Protein AF-A0A9K3JTT5-F1 (afdb_monomer_lite)

Organism: Helianthus annuus (NCBI:txid4232)

Sequence (92 aa):
MFTLHFHYEDVSRQDPLLKPNHANVMEVPGSCKIRVVPKAAPSDFIIKNGKLAMEIPCGQKLIQTQRASTGKSFRSNPFLGSNKEKKDMSVT

Foldseek 3Di:
DCVVVCCCVPPVLVCQCPPVVDPDSVVRDDDDDDDDDDPDDDDPVCCPVVQVVVCVVVVDHDDDDDPDDDDDDPPDDPPPDDPDDDPPDDDD

InterPro domains:
  IPR022803 Large ribosomal subunit protein uL5 domain superfamily [G3DSA:3.30.1440.10] (3-88)
  IPR022803 Large ribosomal subunit protein uL5 domain superfamily [SSF55282] (1-81)

Radius of gyration: 25.2 Å; chains: 1; bounding box: 74×51×46 Å

Secondary structure (DSSP, 8-state):
--HHHHHIIIIITHHHHHTTT-SSGGGS----------SS---HHHHHHHHHHHHHHHTS-----------S-----TTS------------

Structure (mmCIF, N/CA/C/O backbone):
data_AF-A0A9K3JTT5-F1
#
_entry.id   AF-A0A9K3JTT5-F1
#
loop_
_atom_site.group_PDB
_atom_site.id
_atom_site.type_symbol
_atom_site.label_atom_id
_atom_site.label_alt_id
_atom_site.label_comp_id
_atom_site.label_asym_id
_atom_site.label_entity_id
_atom_site.label_seq_id
_atom_site.pdbx_PDB_ins_code
_atom_site.Cartn_x
_atom_site.Cartn_y
_atom_site.Cartn_z
_atom_site.occupancy
_atom_site.B_iso_or_equiv
_atom_site.auth_seq_id
_atom_site.auth_comp_id
_atom_site.auth_asym_id
_atom_site.auth_atom_id
_atom_site.pdbx_PDB_model_num
ATOM 1 N N . MET A 1 1 ? 5.355 -14.986 1.070 1.00 72.12 1 MET A N 1
ATOM 2 C CA . MET A 1 1 ? 5.595 -14.802 -0.378 1.00 72.12 1 MET A CA 1
ATOM 3 C C . MET A 1 1 ? 4.931 -13.496 -0.801 1.00 72.12 1 MET A C 1
ATOM 5 O O . MET A 1 1 ? 3.746 -13.341 -0.541 1.00 72.12 1 MET A O 1
ATOM 9 N N . PHE A 1 2 ? 5.680 -12.536 -1.353 1.00 81.19 2 PHE A N 1
ATOM 10 C CA . PHE A 1 2 ? 5.177 -11.194 -1.694 1.00 81.19 2 PHE A CA 1
ATOM 11 C C . PHE A 1 2 ? 4.794 -11.115 -3.176 1.00 81.19 2 PHE A C 1
ATOM 13 O O . PHE A 1 2 ? 5.509 -10.537 -3.986 1.00 81.19 2 PHE A O 1
ATOM 20 N N . THR A 1 3 ? 3.667 -11.727 -3.538 1.00 92.00 3 THR A N 1
ATOM 21 C CA . THR A 1 3 ? 3.211 -11.861 -4.935 1.00 92.00 3 THR A CA 1
ATOM 22 C C . THR A 1 3 ? 3.149 -10.529 -5.687 1.00 92.00 3 THR A C 1
ATOM 24 O O . THR A 1 3 ? 3.640 -10.437 -6.807 1.00 92.00 3 THR A O 1
ATOM 27 N N . LEU A 1 4 ? 2.618 -9.480 -5.053 1.00 92.19 4 LEU A N 1
ATOM 28 C CA . LEU A 1 4 ? 2.517 -8.145 -5.653 1.00 92.19 4 LEU A CA 1
ATOM 29 C C . LEU A 1 4 ? 3.876 -7.471 -5.866 1.00 92.19 4 LEU A C 1
ATOM 31 O O . LEU A 1 4 ? 4.044 -6.749 -6.840 1.00 92.19 4 LEU A O 1
ATOM 35 N N . HIS A 1 5 ? 4.842 -7.714 -4.978 1.00 92.12 5 HIS A N 1
ATOM 36 C CA . HIS A 1 5 ? 6.184 -7.152 -5.114 1.00 92.12 5 HIS A CA 1
ATOM 37 C C . HIS A 1 5 ? 6.895 -7.743 -6.333 1.00 92.12 5 HIS A C 1
ATOM 39 O O . HIS A 1 5 ? 7.417 -6.999 -7.153 1.00 92.12 5 HIS A O 1
ATOM 45 N N . PHE A 1 6 ? 6.865 -9.071 -6.489 1.00 92.81 6 PHE A N 1
ATOM 46 C CA . PHE A 1 6 ? 7.466 -9.727 -7.655 1.00 92.81 6 PHE A CA 1
ATOM 47 C C . PHE A 1 6 ? 6.787 -9.306 -8.957 1.00 92.81 6 PHE A C 1
ATOM 49 O O . PHE A 1 6 ? 7.460 -8.943 -9.913 1.00 92.81 6 PHE A O 1
ATOM 56 N N . HIS A 1 7 ? 5.453 -9.244 -8.967 1.00 93.75 7 HIS A N 1
ATOM 57 C CA . HIS A 1 7 ? 4.725 -8.759 -10.136 1.00 93.75 7 HIS A CA 1
ATOM 58 C C . HIS A 1 7 ? 5.093 -7.310 -10.492 1.00 93.75 7 HIS A C 1
ATOM 60 O O . HIS A 1 7 ? 5.177 -6.959 -11.670 1.00 93.75 7 HIS A O 1
ATOM 66 N N . TYR A 1 8 ? 5.302 -6.455 -9.488 1.00 92.44 8 TYR A N 1
ATOM 67 C CA . TYR A 1 8 ? 5.727 -5.083 -9.725 1.00 92.44 8 TYR A CA 1
ATOM 68 C C . TYR A 1 8 ? 7.118 -5.030 -10.366 1.00 92.44 8 TYR A C 1
ATOM 70 O O . TYR A 1 8 ? 7.249 -4.422 -11.424 1.00 92.44 8 TYR A O 1
ATOM 78 N N . GLU A 1 9 ? 8.117 -5.692 -9.777 1.00 90.50 9 GLU A N 1
ATOM 79 C CA . GLU A 1 9 ? 9.500 -5.664 -10.272 1.00 90.50 9 GLU A CA 1
ATOM 80 C C . GLU A 1 9 ? 9.651 -6.287 -11.668 1.00 90.50 9 GLU A C 1
ATOM 82 O O . GLU A 1 9 ? 10.311 -5.700 -12.526 1.00 90.50 9 GLU A O 1
ATOM 87 N N . ASP A 1 10 ? 8.997 -7.424 -11.921 1.00 90.44 10 ASP A N 1
ATOM 88 C CA . ASP A 1 10 ? 9.207 -8.190 -13.153 1.00 90.44 10 ASP A CA 1
ATOM 89 C C . ASP A 1 10 ? 8.346 -7.690 -14.321 1.00 90.44 10 ASP A C 1
ATOM 91 O O . ASP A 1 10 ? 8.778 -7.736 -15.473 1.00 90.44 10 ASP A O 1
ATOM 95 N N . VAL A 1 11 ? 7.127 -7.213 -14.040 1.00 90.88 11 VAL A N 1
ATOM 96 C CA . VAL A 1 11 ? 6.127 -6.888 -15.071 1.00 90.88 11 VAL A CA 1
ATOM 97 C C . VAL A 1 11 ? 5.775 -5.406 -15.050 1.00 90.88 11 VAL A C 1
ATOM 99 O O . VAL A 1 11 ? 5.982 -4.696 -16.032 1.00 90.88 11 VAL A O 1
ATOM 102 N N . SER A 1 12 ? 5.232 -4.910 -13.935 1.00 89.88 12 SER A N 1
ATOM 103 C CA . SER A 1 12 ? 4.604 -3.581 -13.915 1.00 89.88 12 SER A CA 1
ATOM 104 C C . SER A 1 12 ? 5.593 -2.425 -13.993 1.00 89.88 12 SER A C 1
ATOM 106 O O . SER A 1 12 ? 5.196 -1.348 -14.418 1.00 89.88 12 SER A O 1
ATOM 108 N N . ARG A 1 13 ? 6.855 -2.612 -13.594 1.00 89.06 13 ARG A N 1
ATOM 109 C CA . ARG A 1 13 ? 7.875 -1.554 -13.573 1.00 89.06 13 ARG A CA 1
ATOM 110 C C . ARG A 1 13 ? 8.396 -1.179 -14.964 1.00 89.06 13 ARG A C 1
ATOM 112 O O . ARG A 1 13 ? 8.880 -0.063 -15.146 1.00 89.06 13 ARG A O 1
ATOM 119 N N . GLN A 1 14 ? 8.279 -2.073 -15.946 1.00 86.00 14 GLN A N 1
ATOM 120 C CA . GLN A 1 14 ? 8.810 -1.858 -17.299 1.00 86.00 14 GLN A CA 1
ATOM 121 C C . GLN A 1 14 ? 8.040 -0.765 -18.054 1.00 86.00 14 GLN A C 1
ATOM 123 O O . GLN A 1 14 ? 8.629 0.124 -18.668 1.00 86.00 14 GLN A O 1
ATOM 128 N N . ASP A 1 15 ? 6.714 -0.791 -17.951 1.00 86.06 15 ASP A N 1
ATOM 129 C CA . ASP A 1 15 ? 5.820 0.138 -18.644 1.00 86.06 15 ASP A CA 1
ATOM 130 C C . ASP A 1 15 ? 6.048 1.607 -18.235 1.00 86.06 15 ASP A C 1
ATOM 132 O O . ASP A 1 15 ? 6.240 2.459 -19.110 1.00 86.06 15 ASP A O 1
ATOM 136 N N . PRO A 1 16 ? 6.070 1.939 -16.929 1.00 83.56 16 PRO A N 1
ATOM 137 C CA . PRO A 1 16 ? 6.374 3.279 -16.460 1.00 83.56 16 PRO A CA 1
ATOM 138 C C . PRO A 1 16 ? 7.834 3.672 -16.647 1.00 83.56 16 PRO A C 1
ATOM 140 O O . PRO A 1 16 ? 8.112 4.850 -16.551 1.00 83.56 16 PRO A O 1
ATOM 143 N N . LEU A 1 17 ? 8.773 2.755 -16.888 1.00 81.12 17 LEU A N 1
ATOM 144 C CA . LEU A 1 17 ? 10.146 3.133 -17.236 1.00 81.12 17 LEU A CA 1
ATOM 145 C C . LEU A 1 17 ? 10.217 3.658 -18.679 1.00 81.12 17 LEU A C 1
ATOM 147 O O . LEU A 1 17 ? 10.873 4.663 -18.945 1.00 81.12 17 LEU A O 1
ATOM 151 N N . LEU A 1 18 ? 9.504 2.992 -19.595 1.00 81.31 18 LEU A N 1
ATOM 152 C CA . LEU A 1 18 ? 9.552 3.266 -21.031 1.00 81.31 18 LEU A CA 1
ATOM 153 C C . LEU A 1 18 ? 8.656 4.441 -21.460 1.00 81.31 18 LEU A C 1
ATOM 155 O O . LEU A 1 18 ? 9.065 5.266 -22.268 1.00 81.31 18 LEU A O 1
ATOM 159 N N . LYS A 1 19 ? 7.428 4.535 -20.934 1.00 75.00 19 LYS A N 1
ATOM 160 C CA . LYS A 1 19 ? 6.421 5.526 -21.377 1.00 75.00 19 LYS A CA 1
ATOM 161 C C . LYS A 1 19 ? 6.761 6.996 -21.045 1.00 75.00 19 LYS A C 1
ATOM 163 O O . LYS A 1 19 ? 6.413 7.856 -21.851 1.00 75.00 19 LYS A O 1
ATOM 168 N N . PRO A 1 20 ? 7.419 7.318 -19.914 1.00 74.38 20 PRO A N 1
ATOM 169 C CA . PRO A 1 20 ? 7.810 8.684 -19.552 1.00 74.38 20 PRO A CA 1
ATOM 170 C C . PRO A 1 20 ? 9.258 9.051 -19.918 1.00 74.38 20 PRO A C 1
ATOM 172 O O . PRO A 1 20 ? 9.654 10.182 -19.655 1.00 74.38 20 PRO A O 1
ATOM 175 N N . ASN A 1 21 ? 10.048 8.133 -20.495 1.00 73.38 21 ASN A N 1
ATOM 176 C CA . ASN A 1 21 ? 11.494 8.295 -20.726 1.00 73.38 21 ASN A CA 1
ATOM 177 C C . ASN A 1 21 ? 12.281 8.668 -19.456 1.00 73.38 21 ASN A C 1
ATOM 179 O O . ASN A 1 21 ? 13.088 9.599 -19.467 1.00 73.38 21 ASN A O 1
ATOM 183 N N . HIS A 1 22 ? 12.046 7.961 -18.349 1.00 80.12 22 HIS A N 1
ATOM 184 C CA . HIS A 1 22 ? 12.844 8.166 -17.140 1.00 80.12 22 HIS A CA 1
ATOM 185 C C . HIS A 1 22 ? 14.323 7.871 -17.410 1.00 80.12 22 HIS A C 1
ATOM 187 O O . HIS A 1 22 ? 14.663 6.841 -17.993 1.00 80.12 22 HIS A O 1
ATOM 193 N N . ALA A 1 23 ? 15.208 8.766 -16.965 1.00 83.06 23 ALA A N 1
ATOM 194 C CA . ALA A 1 23 ? 16.651 8.610 -17.156 1.00 83.06 23 ALA A CA 1
ATOM 195 C C . ALA A 1 23 ? 17.232 7.535 -16.226 1.00 83.06 23 ALA A C 1
ATOM 197 O O . ALA A 1 23 ? 18.287 6.961 -16.502 1.00 83.06 23 ALA A O 1
ATOM 198 N N . ASN A 1 24 ? 16.540 7.258 -15.117 1.00 81.25 24 ASN A N 1
ATOM 199 C CA . ASN A 1 24 ? 16.946 6.283 -14.122 1.00 81.25 24 ASN A CA 1
ATOM 200 C C . ASN A 1 24 ? 15.762 5.415 -13.673 1.00 81.25 24 ASN A C 1
ATOM 202 O O . ASN A 1 24 ? 14.663 5.888 -13.398 1.00 81.25 24 ASN A O 1
ATOM 206 N N . VAL A 1 25 ? 16.040 4.128 -13.494 1.00 82.50 25 VAL A N 1
ATOM 207 C CA . VAL A 1 25 ? 15.147 3.107 -12.936 1.00 82.50 25 VAL A CA 1
ATOM 208 C C . VAL A 1 25 ? 14.635 3.461 -11.527 1.00 82.50 25 VAL A C 1
ATOM 210 O O . VAL A 1 25 ? 13.560 3.007 -11.129 1.00 82.50 25 VAL A O 1
ATOM 213 N N . MET A 1 26 ? 15.359 4.297 -10.776 1.00 86.75 26 MET A N 1
ATOM 214 C CA . MET A 1 26 ? 14.940 4.804 -9.458 1.00 86.75 26 MET A CA 1
ATOM 215 C C . MET A 1 26 ? 13.849 5.884 -9.512 1.00 86.75 26 MET A C 1
ATOM 217 O O . MET A 1 26 ? 13.249 6.183 -8.483 1.00 86.75 26 MET A O 1
ATOM 221 N N . GLU A 1 27 ? 13.584 6.469 -10.681 1.00 87.69 27 GLU A N 1
ATOM 222 C CA . GLU A 1 27 ? 12.519 7.468 -10.867 1.00 87.69 27 GLU A CA 1
ATOM 223 C C . GLU A 1 27 ? 11.144 6.818 -11.046 1.00 87.69 27 GLU A C 1
ATOM 225 O O . GLU A 1 27 ? 10.118 7.488 -10.924 1.00 87.69 27 GLU A O 1
ATOM 230 N N . VAL A 1 28 ? 11.118 5.507 -11.307 1.00 89.25 28 VAL A N 1
ATOM 231 C CA . VAL A 1 28 ? 9.881 4.759 -11.506 1.00 89.25 28 VAL A CA 1
ATOM 232 C C . VAL A 1 28 ? 9.086 4.714 -10.194 1.00 89.25 28 VAL A C 1
ATOM 234 O O . VAL A 1 28 ? 9.594 4.215 -9.184 1.00 89.25 28 VAL A O 1
ATOM 237 N N . PRO A 1 29 ? 7.838 5.214 -10.177 1.00 88.06 29 PRO A N 1
ATOM 238 C CA . PRO A 1 29 ? 7.067 5.345 -8.949 1.00 88.06 29 PRO A CA 1
ATOM 239 C C . PRO A 1 29 ? 6.656 3.987 -8.372 1.00 88.06 29 PRO A C 1
ATOM 241 O O . PRO A 1 29 ? 5.958 3.212 -9.020 1.00 88.06 29 PRO A O 1
ATOM 244 N N . GLY A 1 30 ? 7.009 3.756 -7.106 1.00 90.44 30 GLY A N 1
ATOM 245 C CA . GLY A 1 30 ? 6.563 2.610 -6.311 1.00 90.44 30 GLY A CA 1
ATOM 246 C C . GLY A 1 30 ? 5.618 3.000 -5.169 1.00 90.44 30 GLY A C 1
ATOM 247 O O . GLY A 1 30 ? 5.546 4.156 -4.742 1.00 90.44 30 GLY A O 1
ATOM 248 N N . SER A 1 31 ? 4.895 2.023 -4.622 1.00 90.75 31 SER A N 1
ATOM 249 C CA . SER A 1 31 ? 4.055 2.236 -3.438 1.00 90.75 31 SER A CA 1
ATOM 250 C C . SER A 1 31 ? 4.903 2.313 -2.161 1.00 90.75 31 SER A C 1
ATOM 252 O O . SER A 1 31 ? 5.543 1.334 -1.790 1.00 90.75 31 SER A O 1
ATOM 254 N N . CYS A 1 32 ? 4.875 3.447 -1.452 1.00 89.62 32 CYS A N 1
ATOM 255 C CA . CYS A 1 32 ? 5.653 3.643 -0.217 1.00 89.62 32 CYS A CA 1
ATOM 256 C C . CYS A 1 32 ? 4.939 3.126 1.045 1.00 89.62 32 CYS A C 1
ATOM 258 O O . CYS A 1 32 ? 5.525 2.401 1.845 1.00 89.62 32 CYS A O 1
ATOM 260 N N . LYS A 1 33 ? 3.678 3.525 1.261 1.00 93.25 33 LYS A N 1
ATOM 261 C CA . LYS A 1 33 ? 2.892 3.129 2.440 1.00 93.25 33 LYS A CA 1
ATOM 262 C C . LYS A 1 33 ? 1.396 3.279 2.206 1.00 93.25 33 LYS A C 1
ATOM 264 O O . LYS A 1 33 ? 0.965 4.196 1.509 1.00 93.25 33 LYS A O 1
ATOM 269 N N . ILE A 1 34 ? 0.612 2.443 2.880 1.00 91.88 34 ILE A N 1
ATOM 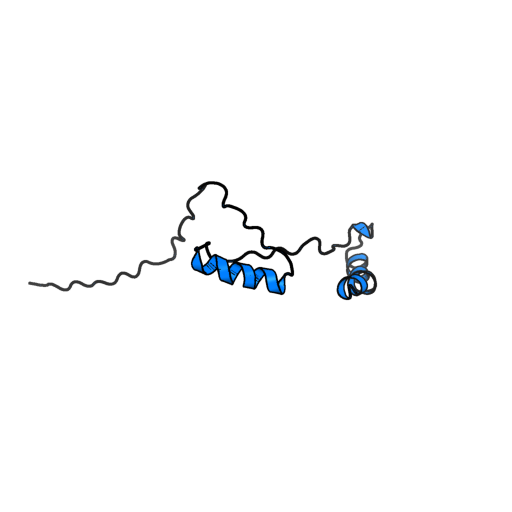270 C CA . ILE A 1 34 ? -0.849 2.543 2.937 1.00 91.88 34 ILE A CA 1
ATOM 271 C C . ILE A 1 34 ? -1.234 3.039 4.331 1.00 91.88 34 ILE A C 1
ATOM 273 O O . ILE A 1 34 ? -0.756 2.521 5.338 1.00 91.88 34 ILE A O 1
ATOM 277 N N . ARG A 1 35 ? -2.077 4.074 4.400 1.00 90.94 35 ARG A N 1
ATOM 278 C CA . ARG A 1 35 ? -2.591 4.625 5.663 1.00 90.94 35 ARG A CA 1
ATOM 279 C C . ARG A 1 35 ? -4.093 4.396 5.735 1.00 90.94 35 ARG A C 1
ATOM 281 O O . ARG A 1 35 ? -4.816 4.857 4.857 1.00 90.94 35 ARG A O 1
ATOM 288 N N . VAL A 1 36 ? -4.554 3.750 6.802 1.00 87.00 36 VAL A N 1
ATOM 289 C CA . VAL A 1 36 ? -5.981 3.540 7.080 1.00 87.00 36 VAL A CA 1
ATOM 290 C C . VAL A 1 36 ? -6.408 4.502 8.187 1.00 87.00 36 VAL A C 1
ATOM 292 O O . VAL A 1 36 ? -5.785 4.544 9.246 1.00 87.00 36 VAL A O 1
ATOM 295 N N . VAL A 1 37 ? -7.446 5.305 7.937 1.00 83.62 37 VAL 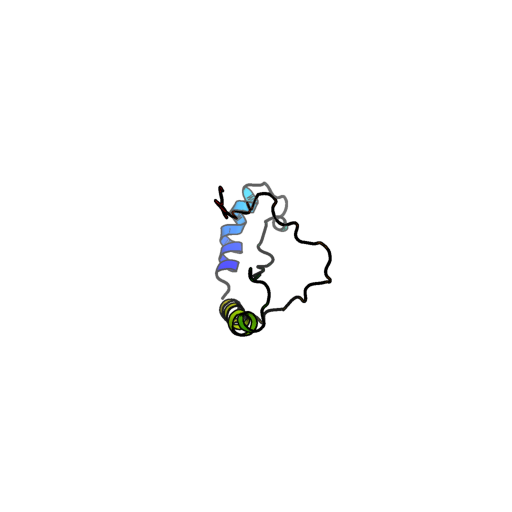A N 1
ATOM 296 C CA . VAL A 1 37 ? -7.939 6.324 8.879 1.00 83.62 37 VAL A CA 1
ATOM 297 C C . VAL A 1 37 ? -9.451 6.157 9.059 1.00 83.62 37 VAL A C 1
ATOM 299 O O . VAL A 1 37 ? -10.173 6.179 8.060 1.00 83.62 37 VAL A O 1
ATOM 302 N N . PRO A 1 38 ? -9.958 6.003 10.297 1.00 78.50 38 PRO A N 1
ATOM 303 C CA . PRO A 1 38 ? -11.391 5.893 10.534 1.00 78.50 38 PRO A CA 1
ATOM 304 C C . PRO A 1 38 ? -12.091 7.242 10.338 1.00 78.50 38 PRO A C 1
ATOM 306 O O . PRO A 1 38 ? -11.564 8.297 10.691 1.00 78.50 38 PRO A O 1
ATOM 309 N N . LYS A 1 39 ? -13.315 7.206 9.800 1.00 74.81 39 LYS A N 1
ATOM 310 C CA . LYS A 1 39 ? -14.148 8.403 9.590 1.00 74.81 39 LYS A CA 1
ATOM 311 C C . LYS A 1 39 ? -14.789 8.921 10.888 1.00 74.81 39 LYS A C 1
ATOM 313 O O . LYS A 1 39 ? -15.024 10.121 11.009 1.00 74.81 39 LYS A O 1
ATOM 318 N N . ALA A 1 40 ? -15.129 8.031 11.820 1.00 66.75 40 ALA A N 1
ATOM 319 C CA . ALA A 1 40 ? -15.911 8.370 13.008 1.00 66.75 40 ALA A CA 1
ATOM 320 C C . ALA A 1 40 ? -15.065 9.063 14.089 1.00 66.75 40 ALA A C 1
ATOM 322 O O . ALA A 1 40 ? -13.912 8.695 14.320 1.00 66.75 40 ALA A O 1
ATOM 323 N N . ALA A 1 41 ? -15.657 10.051 14.771 1.00 59.94 41 ALA A N 1
ATOM 324 C CA . ALA A 1 41 ? -15.060 10.644 15.963 1.00 59.94 41 ALA A CA 1
ATOM 325 C C . ALA A 1 41 ? -14.944 9.577 17.070 1.00 59.94 41 ALA A C 1
ATOM 327 O O . ALA A 1 41 ? -15.844 8.741 17.187 1.00 59.94 41 ALA A O 1
ATOM 328 N N . PRO A 1 42 ? -13.871 9.579 17.881 1.00 55.78 42 PRO A N 1
ATOM 329 C CA . PRO A 1 42 ? -13.689 8.554 18.896 1.00 55.78 42 PRO A CA 1
ATOM 330 C C . PRO A 1 42 ? -14.780 8.713 19.966 1.00 55.78 42 PRO A C 1
ATOM 332 O O . PRO A 1 42 ? -14.798 9.722 20.665 1.00 55.78 42 PRO A O 1
ATOM 335 N N . SER A 1 43 ? -15.687 7.741 20.090 1.00 59.53 43 SER A N 1
ATOM 336 C CA . SER A 1 43 ? -16.525 7.564 21.283 1.00 59.53 43 SER A CA 1
ATOM 337 C C . SER A 1 43 ? -16.117 6.272 21.983 1.00 59.53 43 SER A C 1
ATOM 339 O O . SER A 1 43 ? -15.822 5.279 21.319 1.00 59.53 43 SER A O 1
ATOM 341 N N . ASP A 1 44 ? -16.100 6.258 23.313 1.00 56.38 44 ASP A N 1
ATOM 342 C CA . ASP A 1 44 ? -15.509 5.162 24.100 1.00 56.38 44 ASP A CA 1
ATOM 343 C C . ASP A 1 44 ? -16.101 3.773 23.796 1.00 56.38 44 ASP A C 1
ATOM 345 O O . ASP A 1 44 ? -15.407 2.758 23.900 1.00 56.38 44 ASP A O 1
ATOM 349 N N . PHE A 1 45 ? -17.355 3.724 23.336 1.00 50.88 45 PHE A N 1
ATOM 350 C CA . PHE A 1 45 ? -18.036 2.501 22.900 1.00 50.88 45 PHE A CA 1
ATOM 351 C C . PHE A 1 45 ? -17.719 2.089 21.451 1.00 50.88 45 PHE A C 1
ATOM 353 O O . PHE A 1 45 ? -17.540 0.901 21.187 1.00 50.88 45 PHE A O 1
ATOM 360 N N . ILE A 1 46 ? -17.590 3.043 20.516 1.00 58.91 46 ILE A N 1
ATOM 361 C CA . ILE A 1 46 ? -17.181 2.769 19.122 1.00 58.91 46 ILE A CA 1
ATOM 362 C C . ILE A 1 46 ? -15.700 2.360 19.073 1.00 58.91 46 ILE A C 1
ATOM 364 O O . ILE A 1 46 ? -15.303 1.544 18.244 1.00 58.91 46 ILE A O 1
ATOM 368 N N . ILE A 1 47 ? -14.882 2.878 19.993 1.00 62.69 47 ILE A N 1
ATOM 369 C CA . ILE A 1 47 ? -13.432 2.664 20.021 1.00 62.69 47 ILE A CA 1
ATOM 370 C C . ILE A 1 47 ? -13.061 1.209 20.325 1.00 62.69 47 ILE A C 1
ATOM 372 O O . ILE A 1 47 ? -12.140 0.707 19.691 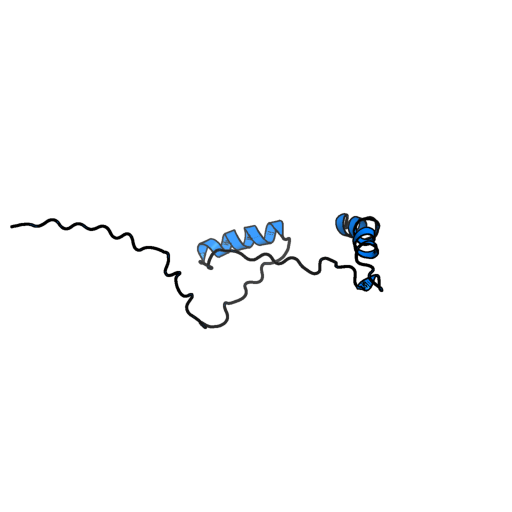1.00 62.69 47 ILE A O 1
ATOM 376 N N . LYS A 1 48 ? -13.737 0.502 21.245 1.00 71.56 48 LYS A N 1
ATOM 377 C CA . LYS A 1 48 ? -13.293 -0.853 21.643 1.00 71.56 48 LYS A CA 1
ATOM 378 C C . LYS A 1 48 ? -13.420 -1.871 20.505 1.00 71.56 48 LYS A C 1
ATOM 380 O O . LYS A 1 48 ? -12.423 -2.472 20.111 1.00 71.56 48 LYS A O 1
ATOM 385 N N . ASN A 1 49 ? -14.616 -2.010 19.932 1.00 81.94 49 ASN A N 1
ATOM 386 C CA . ASN A 1 49 ? -14.840 -2.941 18.821 1.00 81.94 49 ASN A CA 1
ATOM 387 C C . ASN A 1 49 ? -14.330 -2.376 17.492 1.00 81.94 49 ASN A C 1
ATOM 389 O O . ASN A 1 49 ? -13.801 -3.126 16.678 1.00 81.94 49 ASN A O 1
ATOM 393 N N . GLY A 1 50 ? -14.425 -1.058 17.284 1.00 80.94 50 GLY A N 1
ATOM 394 C CA . GLY A 1 50 ? -13.906 -0.402 16.084 1.00 80.94 50 GLY A CA 1
ATOM 395 C C . GLY A 1 50 ? -12.388 -0.513 15.965 1.00 80.94 50 GLY A C 1
ATOM 396 O O . GLY A 1 50 ? -11.881 -0.732 14.871 1.00 80.94 50 GLY A O 1
ATOM 397 N N . LYS A 1 51 ? -11.655 -0.454 17.085 1.00 84.31 51 LYS A N 1
ATOM 398 C CA . LYS A 1 51 ? -10.211 -0.699 17.100 1.00 84.31 51 LYS A CA 1
ATOM 399 C C . LYS A 1 51 ? -9.890 -2.115 16.632 1.00 84.31 51 LYS A C 1
ATOM 401 O O . LYS A 1 51 ? -9.148 -2.264 15.669 1.00 84.31 51 LYS A O 1
ATOM 406 N N . LEU A 1 52 ? -10.488 -3.137 17.248 1.00 87.38 52 LEU A N 1
ATOM 407 C CA . LEU A 1 52 ? -10.257 -4.532 16.853 1.00 87.38 52 LEU A CA 1
ATOM 408 C C . LEU A 1 52 ? -10.654 -4.787 15.392 1.00 87.38 52 LEU A C 1
ATOM 410 O O . LEU A 1 52 ? -9.897 -5.410 14.656 1.00 87.38 52 LEU A O 1
ATOM 414 N N . ALA A 1 53 ? -11.785 -4.237 14.942 1.00 87.56 53 ALA A N 1
ATOM 415 C CA . ALA A 1 53 ? -12.238 -4.352 13.556 1.00 87.56 53 ALA A CA 1
ATOM 416 C C . ALA A 1 53 ? -11.263 -3.729 12.540 1.00 87.56 53 ALA A C 1
ATOM 418 O O . ALA A 1 53 ? -11.244 -4.148 11.387 1.00 87.56 53 ALA A O 1
ATOM 419 N N . MET A 1 54 ? -10.448 -2.752 12.949 1.00 87.56 54 MET A N 1
ATOM 420 C CA . MET A 1 54 ? -9.384 -2.182 12.117 1.00 87.56 54 MET A CA 1
ATOM 421 C C . MET A 1 54 ? -8.065 -2.952 12.224 1.00 87.56 54 MET A C 1
ATOM 423 O O . MET A 1 54 ? -7.353 -3.077 11.230 1.00 87.56 54 MET A O 1
ATOM 427 N N . GLU A 1 55 ? -7.730 -3.470 13.406 1.00 90.25 55 GLU A N 1
ATOM 428 C CA . GLU A 1 55 ? -6.485 -4.209 13.645 1.00 90.25 55 GLU A CA 1
ATOM 429 C C . GLU A 1 55 ? -6.489 -5.585 12.969 1.00 90.25 55 GLU A C 1
ATOM 431 O O . GLU A 1 55 ? -5.483 -5.962 12.373 1.00 90.25 55 GLU A O 1
ATOM 436 N N . ILE A 1 56 ? -7.619 -6.306 13.002 1.00 92.94 56 ILE A N 1
ATOM 437 C CA . ILE A 1 56 ? -7.769 -7.645 12.404 1.00 92.94 56 ILE A CA 1
ATOM 438 C C . ILE A 1 56 ? -7.395 -7.666 10.908 1.00 92.94 56 ILE A C 1
ATOM 440 O O . ILE A 1 56 ? -6.526 -8.458 10.545 1.00 92.94 56 ILE A O 1
ATOM 444 N N . PRO A 1 57 ? -7.967 -6.818 10.026 1.00 92.75 57 PRO A N 1
ATOM 445 C CA . PRO A 1 57 ? -7.619 -6.837 8.604 1.00 92.75 57 PRO A CA 1
ATOM 446 C C . PRO A 1 57 ? -6.223 -6.269 8.317 1.00 92.75 57 PRO A C 1
ATOM 448 O O . PRO A 1 57 ? -5.593 -6.676 7.344 1.00 92.75 57 PRO A O 1
ATOM 451 N N . CYS A 1 58 ? -5.723 -5.338 9.139 1.00 91.12 58 CYS A N 1
ATOM 452 C CA . CYS A 1 58 ? -4.390 -4.758 8.948 1.00 91.12 58 CYS A CA 1
ATOM 453 C C . CYS A 1 58 ? -3.264 -5.650 9.497 1.00 91.12 58 CYS A C 1
ATOM 455 O O . CYS A 1 58 ? -2.102 -5.435 9.156 1.00 91.12 58 CYS A O 1
ATOM 457 N N . GLY A 1 59 ? -3.578 -6.593 10.392 1.00 93.12 59 GLY A N 1
ATOM 458 C CA . GLY A 1 59 ? -2.594 -7.397 11.123 1.00 93.12 59 GLY A CA 1
ATOM 459 C C . GLY A 1 59 ? -1.653 -6.570 12.010 1.00 93.12 59 GLY A C 1
ATOM 460 O O . GLY A 1 59 ? -0.572 -7.032 12.368 1.00 93.12 59 GLY A O 1
ATOM 461 N N . GLN A 1 60 ? -2.020 -5.327 12.331 1.00 90.75 60 GLN A N 1
ATOM 462 C CA . GLN A 1 60 ? -1.178 -4.346 13.020 1.00 90.75 60 GLN A CA 1
ATOM 463 C C . GLN A 1 60 ? -1.990 -3.619 14.087 1.00 90.75 60 GLN A C 1
ATOM 465 O O . GLN A 1 60 ? -3.179 -3.371 13.899 1.00 90.75 60 GLN A O 1
ATOM 470 N N . LYS A 1 61 ? -1.337 -3.235 15.191 1.00 89.19 61 LYS A N 1
ATOM 471 C CA . LYS A 1 61 ? -1.975 -2.441 16.249 1.00 89.19 61 LYS A CA 1
ATOM 472 C C . LYS A 1 61 ? -2.312 -1.040 15.739 1.00 89.19 61 LYS A C 1
ATOM 474 O O . LYS A 1 61 ? -1.472 -0.368 15.142 1.00 89.19 61 LYS A O 1
ATOM 479 N N . LEU A 1 62 ? -3.520 -0.575 16.034 1.00 85.00 62 LEU A N 1
ATOM 480 C CA . LEU A 1 62 ? -3.986 0.751 15.673 1.00 85.00 62 LEU A CA 1
ATOM 481 C C . LEU A 1 62 ? -3.325 1.783 16.582 1.00 85.00 62 LEU A C 1
ATOM 483 O O . LEU A 1 62 ? -3.487 1.768 17.806 1.00 85.00 62 LEU A O 1
ATOM 487 N N . ILE A 1 63 ? -2.600 2.712 15.966 1.00 82.44 63 ILE A N 1
ATOM 488 C CA . ILE A 1 63 ? -2.003 3.848 16.661 1.00 82.44 63 ILE A CA 1
ATOM 489 C C . ILE A 1 63 ? -3.074 4.927 16.790 1.00 82.44 63 ILE A C 1
ATOM 491 O O . ILE A 1 63 ? -3.463 5.566 15.812 1.00 82.44 63 ILE A O 1
ATOM 495 N N . GLN A 1 64 ? -3.559 5.135 18.011 1.00 72.12 64 GLN A N 1
ATOM 496 C CA . GLN A 1 64 ? -4.469 6.230 18.308 1.00 72.12 64 GLN A CA 1
ATOM 497 C C . GLN A 1 64 ? -3.661 7.527 18.383 1.00 72.12 64 GLN A C 1
ATOM 499 O O . GLN A 1 64 ? -3.045 7.837 19.401 1.00 72.12 64 GLN A O 1
ATOM 504 N N . THR A 1 65 ? -3.644 8.297 17.298 1.00 66.38 65 THR A N 1
ATOM 505 C CA . THR A 1 65 ? -3.133 9.668 17.348 1.00 66.38 65 THR A CA 1
ATOM 506 C C . THR A 1 65 ? -4.073 10.485 18.231 1.00 66.38 65 THR A C 1
ATOM 508 O O . THR A 1 65 ? -5.219 10.734 17.852 1.00 66.38 65 THR A O 1
ATOM 511 N N 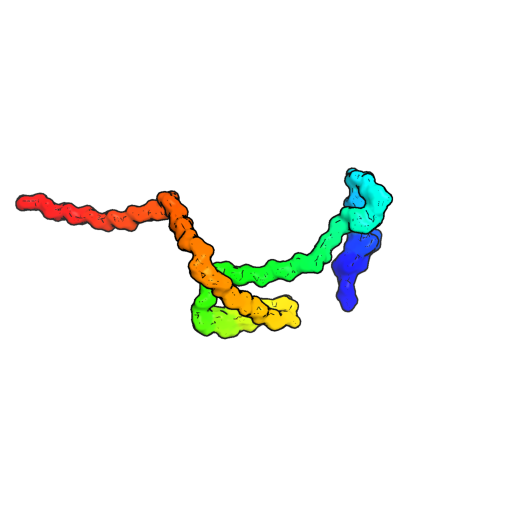. GLN A 1 66 ? -3.613 10.887 19.421 1.00 58.81 66 GLN A N 1
ATOM 512 C CA . GLN A 1 66 ? -4.326 11.894 20.200 1.00 58.81 66 GLN A CA 1
ATOM 513 C C . GLN A 1 66 ? -4.458 13.151 19.343 1.00 58.81 66 GLN A C 1
ATOM 515 O O . GLN A 1 66 ? -3.496 13.601 18.718 1.00 58.81 66 GLN A O 1
ATOM 520 N N . ARG A 1 67 ? -5.677 13.687 19.277 1.00 57.03 67 ARG A N 1
ATOM 521 C CA . ARG A 1 67 ? -5.964 14.932 18.574 1.00 57.03 67 ARG A CA 1
ATOM 522 C C . ARG A 1 67 ? -5.081 16.013 19.202 1.00 57.03 67 ARG A C 1
ATOM 524 O O . ARG A 1 67 ? -5.307 16.383 20.350 1.00 57.03 67 ARG A O 1
ATOM 531 N N . ALA A 1 68 ? -4.064 16.477 18.476 1.00 53.66 68 ALA A N 1
ATOM 532 C CA . ALA A 1 68 ? -3.336 17.676 18.869 1.00 53.66 68 ALA A CA 1
ATOM 533 C C . ALA A 1 68 ? -4.352 18.816 19.040 1.00 53.66 68 ALA A C 1
ATOM 535 O O . ALA A 1 68 ? -5.361 18.847 18.330 1.00 53.66 68 ALA A O 1
ATOM 536 N N . SER A 1 69 ? -4.100 19.647 20.050 1.00 56.62 69 SER A N 1
ATOM 537 C CA . SER A 1 69 ? -4.971 20.667 20.640 1.00 56.62 69 SER A CA 1
ATOM 538 C C . SER A 1 69 ? -6.013 21.301 19.711 1.00 56.62 69 SER A C 1
ATOM 540 O O . SER A 1 69 ? -5.782 21.546 18.530 1.00 56.62 69 SER A O 1
ATOM 542 N N . THR A 1 70 ? -7.172 21.614 20.301 1.00 55.50 70 THR A N 1
ATOM 543 C CA . THR A 1 70 ? -8.259 22.441 19.758 1.00 55.50 70 THR A CA 1
ATOM 544 C C . THR A 1 70 ? -7.722 23.675 19.028 1.00 55.50 70 THR A C 1
ATOM 546 O O . THR A 1 70 ? -7.540 24.741 19.604 1.00 55.50 70 THR A O 1
ATOM 549 N N . GLY A 1 71 ? -7.464 23.523 17.736 1.00 54.78 71 GLY A N 1
ATOM 550 C CA . GLY A 1 71 ? -6.929 24.558 16.873 1.00 54.78 71 GLY A CA 1
ATOM 551 C C . GLY A 1 7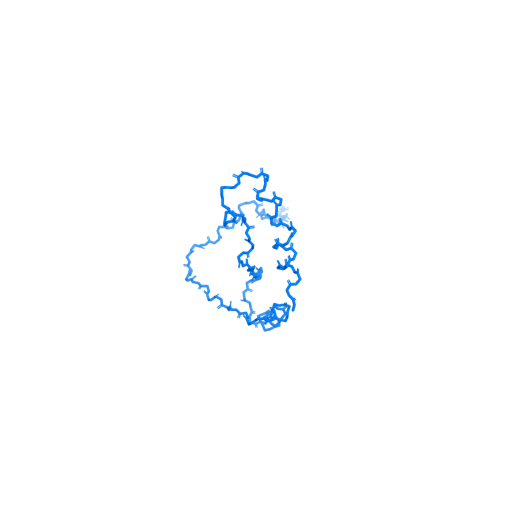1 ? -7.723 24.557 15.583 1.00 54.78 71 GLY A C 1
ATOM 552 O O . GLY A 1 71 ? -7.411 23.803 14.668 1.00 54.78 71 GLY A O 1
ATOM 553 N N . LYS A 1 72 ? -8.718 25.450 15.535 1.00 57.94 72 LYS A N 1
ATOM 554 C CA . LYS A 1 72 ? -9.676 25.726 14.449 1.00 57.94 72 LYS A CA 1
ATOM 555 C C . LYS A 1 72 ? -10.965 24.901 14.517 1.00 57.94 72 LYS A C 1
ATOM 557 O O . LYS A 1 72 ? -11.011 23.703 14.256 1.00 57.94 72 LYS A O 1
ATOM 562 N N . SER A 1 73 ? -12.031 25.629 14.852 1.00 61.03 73 SER A N 1
ATOM 563 C CA . SER A 1 73 ? -13.419 25.279 14.563 1.00 61.03 73 SER A CA 1
ATOM 564 C C . SER A 1 73 ? -13.524 24.741 13.134 1.00 61.03 73 SER A C 1
ATOM 566 O O . SER A 1 73 ? -13.068 25.384 12.184 1.00 61.03 73 SER A O 1
ATOM 568 N N . PHE A 1 74 ? -14.124 23.561 12.982 1.00 58.09 74 PHE A N 1
ATOM 569 C CA . PHE A 1 74 ? -14.649 23.145 11.692 1.00 58.09 74 PHE A CA 1
ATOM 570 C C . PHE A 1 74 ? -15.778 24.122 11.391 1.00 58.09 74 PHE A C 1
ATOM 572 O O . PHE A 1 74 ? -16.844 24.022 11.996 1.00 58.09 74 PHE A O 1
ATOM 579 N N . ARG A 1 75 ? -15.533 25.102 10.511 1.00 63.62 75 ARG A N 1
ATOM 580 C CA . ARG A 1 75 ? -16.621 25.920 9.978 1.00 63.62 75 ARG A CA 1
ATOM 581 C C . ARG A 1 75 ? -17.653 24.948 9.420 1.00 63.62 75 ARG A C 1
ATOM 583 O O . ARG A 1 75 ? -17.349 24.178 8.509 1.00 63.62 75 ARG A O 1
ATOM 590 N N . SER A 1 76 ? -18.839 24.944 10.018 1.00 64.06 76 SER A N 1
ATOM 591 C CA . SER A 1 76 ? -19.989 24.270 9.445 1.00 64.06 76 SER A CA 1
ATOM 592 C C . SER A 1 76 ? -20.195 24.816 8.034 1.00 64.06 76 SER A C 1
ATOM 594 O O . SER A 1 76 ? -20.023 26.008 7.774 1.00 64.06 76 SER A O 1
ATOM 596 N N . ASN A 1 77 ? -20.496 23.914 7.105 1.00 59.38 77 ASN A N 1
ATOM 597 C CA . ASN A 1 77 ? -20.825 24.276 5.738 1.00 59.38 77 ASN A CA 1
ATOM 598 C C . ASN A 1 77 ? -22.050 25.219 5.749 1.00 59.38 77 ASN A C 1
ATOM 600 O O . ASN A 1 77 ? -23.089 24.806 6.267 1.00 59.38 77 ASN A O 1
ATOM 604 N N . PRO A 1 78 ? -21.976 26.438 5.181 1.00 61.16 78 PRO A N 1
ATOM 605 C CA . PRO A 1 78 ? -23.122 27.347 5.117 1.00 61.16 78 PRO A CA 1
ATOM 606 C C . PRO A 1 78 ? -24.281 26.818 4.254 1.00 61.16 78 PRO A C 1
ATOM 608 O O . PRO A 1 78 ? -25.385 27.340 4.347 1.00 61.16 78 PRO A O 1
ATOM 611 N N . PHE A 1 79 ? -24.070 25.770 3.449 1.00 58.12 79 PHE A N 1
ATOM 612 C CA . PHE A 1 79 ? -25.112 25.180 2.600 1.00 58.12 79 PHE A CA 1
ATOM 613 C C . PHE A 1 79 ? -25.968 24.102 3.286 1.00 58.12 79 PHE A C 1
ATOM 615 O O . PHE A 1 79 ? -26.855 23.538 2.648 1.00 58.12 79 PHE A O 1
ATOM 622 N N . LEU A 1 80 ? -25.739 23.791 4.568 1.00 51.97 80 LEU A N 1
ATOM 623 C CA . LEU A 1 80 ? -26.587 22.839 5.292 1.00 51.97 80 LEU A CA 1
ATOM 624 C C . LEU A 1 80 ? -27.804 23.572 5.879 1.00 51.97 80 LEU A C 1
ATOM 626 O O . LEU A 1 80 ? -27.797 24.004 7.031 1.00 51.97 80 LEU A O 1
ATOM 630 N N . GLY A 1 81 ? -28.814 23.759 5.025 1.00 47.19 81 GLY A N 1
ATOM 631 C CA . GLY A 1 81 ? -30.039 24.505 5.297 1.00 47.19 81 GLY A CA 1
ATOM 632 C C . GLY A 1 81 ? -30.772 24.039 6.556 1.00 47.19 81 GLY A C 1
ATOM 633 O O . GLY A 1 81 ? -31.105 22.866 6.724 1.00 47.19 81 GLY A O 1
ATOM 634 N N . SER A 1 82 ? -31.036 24.989 7.448 1.00 54.31 82 SER A N 1
ATOM 635 C CA . SER A 1 82 ? -31.862 24.811 8.634 1.00 54.31 82 SER A CA 1
ATOM 636 C C . SER A 1 82 ? -33.339 24.718 8.245 1.00 54.31 82 SER A C 1
ATOM 638 O O . SER A 1 82 ? -34.048 25.722 8.239 1.00 54.31 82 SER A O 1
ATOM 640 N N . ASN A 1 83 ? -33.830 23.515 7.960 1.00 55.62 83 ASN A N 1
ATOM 641 C CA . ASN A 1 83 ? -35.270 23.278 7.878 1.00 55.62 83 ASN A CA 1
ATOM 642 C C . ASN A 1 83 ? -35.846 23.183 9.299 1.00 55.62 83 ASN A C 1
ATOM 644 O O . ASN A 1 83 ? -35.935 22.105 9.882 1.00 55.62 83 ASN A O 1
ATOM 648 N N . LYS A 1 84 ? -36.211 24.331 9.878 1.00 53.62 84 LYS A N 1
ATOM 649 C CA . LYS A 1 84 ? -37.157 24.404 10.999 1.00 53.62 84 LYS A CA 1
ATOM 650 C C . LYS A 1 84 ? -38.441 25.031 10.486 1.00 53.62 84 LYS A C 1
ATOM 652 O O . LYS A 1 84 ? -38.634 26.238 10.562 1.00 53.62 84 LYS A O 1
ATOM 657 N N . GLU A 1 85 ? -39.313 24.185 9.965 1.00 51.12 85 GLU A N 1
ATOM 658 C CA . GLU A 1 85 ? -40.708 24.539 9.774 1.00 51.12 85 GLU A CA 1
ATOM 659 C C . GLU A 1 85 ? -41.395 24.452 11.144 1.00 51.12 85 GLU A C 1
ATOM 661 O O . GLU A 1 85 ? -41.527 23.379 11.730 1.00 51.12 85 GLU A O 1
ATOM 666 N N . LYS A 1 86 ? -41.776 25.604 11.695 1.00 51.75 86 LYS A N 1
ATOM 667 C CA . LYS A 1 86 ? -42.844 25.716 12.690 1.00 51.75 86 LYS A CA 1
ATOM 668 C C . LYS A 1 86 ? -43.721 26.882 12.256 1.00 51.75 86 LYS A C 1
ATOM 670 O O . LYS A 1 86 ? -43.395 28.038 12.500 1.00 51.75 86 LYS A O 1
ATOM 67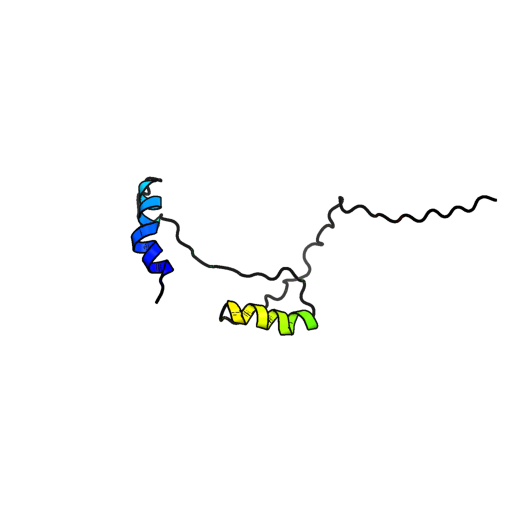5 N N . LYS A 1 87 ? -44.788 26.560 11.522 1.00 42.94 87 LYS A N 1
ATOM 676 C CA . LYS A 1 87 ? -45.914 27.466 11.299 1.00 42.94 87 LYS A CA 1
ATOM 677 C C . LYS A 1 87 ? -46.756 27.458 12.571 1.00 42.94 87 LYS A C 1
ATOM 679 O O . LYS A 1 87 ? -47.566 26.558 12.763 1.00 42.94 87 LYS A O 1
ATOM 684 N N . ASP A 1 88 ? -46.554 28.459 13.416 1.00 44.12 88 ASP A N 1
ATOM 685 C CA . ASP A 1 88 ? -47.550 28.856 14.404 1.00 44.12 88 ASP A CA 1
ATOM 686 C C . ASP A 1 88 ? -48.602 29.687 13.661 1.00 44.12 88 ASP A C 1
ATOM 688 O O . ASP A 1 88 ? -48.348 30.818 13.251 1.00 44.12 88 ASP A O 1
ATOM 692 N N . MET A 1 89 ? -49.771 29.097 13.415 1.00 42.31 89 MET A N 1
ATOM 693 C CA . MET A 1 89 ? -50.933 29.824 12.911 1.00 42.31 89 MET A CA 1
ATOM 694 C C . MET A 1 89 ? -51.842 30.103 14.107 1.00 42.31 89 MET A C 1
ATOM 696 O O . MET A 1 89 ? -52.666 29.278 14.481 1.00 42.31 89 MET A O 1
ATOM 700 N N . SER A 1 90 ? -51.630 31.257 14.736 1.00 40.16 90 SER A N 1
ATOM 701 C CA . SER A 1 90 ? -52.596 31.894 15.628 1.00 40.16 90 SER A CA 1
ATOM 702 C C . SER A 1 90 ? -53.027 33.185 14.944 1.00 40.16 90 SER A C 1
ATOM 704 O O . SER A 1 90 ? -52.235 34.118 14.813 1.00 40.16 90 SER A O 1
ATOM 706 N N . VAL A 1 91 ? -54.256 33.198 14.436 1.00 48.44 91 VAL A N 1
ATOM 707 C CA . VAL A 1 91 ? -54.968 34.417 14.059 1.00 48.44 91 VAL A CA 1
ATOM 708 C C . VAL A 1 91 ? -56.228 34.434 14.913 1.00 48.44 91 VAL A C 1
ATOM 710 O O . VAL A 1 91 ? -57.009 33.489 14.857 1.00 48.44 91 VAL A O 1
ATOM 713 N N . THR A 1 92 ? -56.266 35.481 15.734 1.00 48.31 92 THR A N 1
ATOM 714 C CA . THR A 1 92 ? -57.364 36.178 16.423 1.00 48.31 92 THR A CA 1
ATOM 715 C C . THR A 1 92 ? -58.714 35.482 16.552 1.00 48.31 92 THR A C 1
ATOM 717 O O . THR A 1 92 ? -59.353 35.210 15.514 1.00 48.31 92 THR A O 1
#

pLDDT: mean 73.91, std 16.25, range [40.16, 93.75]